Protein AF-A0A843HVF0-F1 (afdb_monomer_lite)

Sequence (101 aa):
MTYELNIYGNNDEILKTYGTDKIRWGVLMEALKLKDELDKDKDGQFEVINTFLKKIFPDITDEDLANADYEDVINTFVQICNKAGSINGGETKNAKGAETE

Radius of gyration: 17.22 Å; chains: 1; bounding box: 30×44×61 Å

Secondary structure (DSSP, 8-state):
--EEEEEE-TTS-EEEEEEES---HHHHHHHHHHHHHHTT-SSSHHHHHHHHHHHH-TT--HHHHHTB-HHHHHHHHHHHHHHHHHHHT------------

Structure (mmCIF, N/CA/C/O backbone):
data_AF-A0A843HVF0-F1
#
_entry.id   AF-A0A843HVF0-F1
#
loop_
_atom_site.group_PDB
_atom_site.id
_atom_site.type_symbol
_atom_site.label_atom_id
_atom_site.label_alt_id
_atom_site.label_comp_id
_atom_site.label_asym_id
_atom_site.label_entity_id
_atom_site.label_seq_id
_atom_site.pdbx_PDB_ins_code
_atom_site.Cartn_x
_atom_site.Cartn_y
_atom_site.Cartn_z
_atom_site.occupancy
_atom_site.B_iso_or_equiv
_atom_site.auth_seq_id
_atom_site.auth_comp_id
_atom_site.auth_asym_id
_atom_site.auth_atom_id
_atom_site.pdbx_PDB_model_num
ATOM 1 N N . MET A 1 1 ? -6.054 -15.889 -6.275 1.00 62.81 1 MET A N 1
ATOM 2 C CA . MET A 1 1 ? -5.135 -15.210 -5.345 1.00 62.81 1 MET A CA 1
ATOM 3 C C . MET A 1 1 ? -5.750 -13.856 -5.102 1.00 62.81 1 MET A C 1
ATOM 5 O O . MET A 1 1 ? -5.969 -13.151 -6.080 1.00 62.81 1 MET A O 1
ATOM 9 N N . THR A 1 2 ? -6.125 -13.583 -3.862 1.00 79.56 2 THR A N 1
ATOM 10 C CA . THR A 1 2 ? -6.722 -12.311 -3.447 1.00 79.56 2 THR A CA 1
ATOM 11 C C . THR A 1 2 ? -5.635 -11.531 -2.724 1.00 79.56 2 THR A C 1
ATOM 13 O O . THR A 1 2 ? -4.871 -12.128 -1.969 1.00 79.56 2 THR A O 1
ATOM 16 N N . TYR A 1 3 ? -5.519 -10.242 -3.014 1.00 85.19 3 TYR A N 1
ATOM 17 C CA . TYR A 1 3 ? -4.647 -9.329 -2.285 1.00 85.19 3 TYR A CA 1
ATOM 18 C C . TYR A 1 3 ? -5.474 -8.693 -1.188 1.00 85.19 3 TYR A C 1
ATOM 20 O O . TYR A 1 3 ? -6.500 -8.086 -1.495 1.00 85.19 3 TYR A O 1
ATOM 28 N N . GLU A 1 4 ? -5.046 -8.863 0.055 1.00 88.69 4 GLU A N 1
ATOM 29 C CA . GLU A 1 4 ? -5.790 -8.434 1.232 1.00 88.69 4 GLU A CA 1
ATOM 30 C C . GLU A 1 4 ? -4.906 -7.542 2.096 1.00 88.69 4 GLU A C 1
ATOM 32 O O . GLU A 1 4 ? -3.736 -7.855 2.303 1.00 88.69 4 GLU A O 1
ATOM 37 N N . LEU A 1 5 ? -5.471 -6.437 2.575 1.00 89.31 5 LEU A N 1
ATOM 38 C CA . LEU A 1 5 ? -4.836 -5.519 3.509 1.00 89.31 5 LEU A CA 1
ATOM 39 C C . LEU A 1 5 ? -5.781 -5.278 4.684 1.00 89.31 5 LEU A C 1
ATOM 41 O O . LEU A 1 5 ? -6.9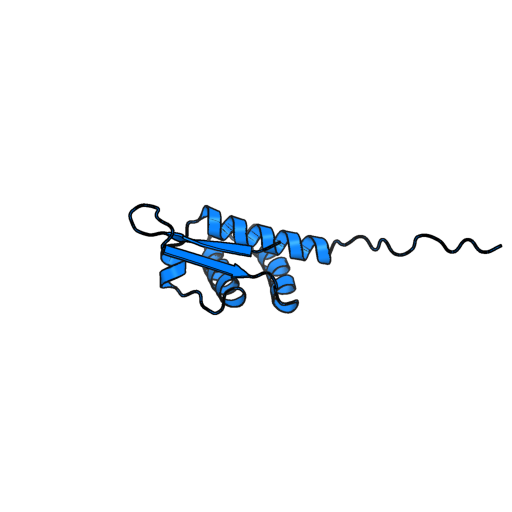00 -4.788 4.499 1.00 89.31 5 LEU A O 1
ATOM 45 N N . ASN A 1 6 ? -5.328 -5.636 5.881 1.00 91.25 6 ASN A N 1
ATOM 46 C CA . ASN A 1 6 ? -6.087 -5.470 7.112 1.00 91.25 6 ASN A CA 1
ATOM 47 C C . ASN A 1 6 ? -5.782 -4.123 7.762 1.00 91.25 6 ASN A C 1
ATOM 49 O O . ASN A 1 6 ? -4.649 -3.646 7.752 1.00 91.25 6 ASN A O 1
ATOM 53 N N . ILE A 1 7 ? -6.824 -3.532 8.332 1.00 90.06 7 ILE A N 1
ATOM 54 C CA . ILE A 1 7 ? -6.773 -2.310 9.124 1.00 90.06 7 ILE A CA 1
ATOM 55 C C . ILE A 1 7 ? -7.110 -2.687 10.555 1.00 90.06 7 ILE A C 1
ATOM 57 O O . ILE A 1 7 ? -8.140 -3.328 10.785 1.00 90.06 7 ILE A O 1
ATOM 61 N N . TYR A 1 8 ? -6.277 -2.275 11.500 1.00 89.62 8 TYR A N 1
ATOM 62 C CA . TYR A 1 8 ? -6.376 -2.681 12.895 1.00 89.62 8 TYR A CA 1
ATOM 63 C C . TYR A 1 8 ? -6.905 -1.553 13.779 1.00 89.62 8 TYR A C 1
ATOM 65 O O . TYR A 1 8 ? -6.800 -0.372 13.463 1.00 89.62 8 TYR A O 1
ATOM 73 N N . GLY A 1 9 ? -7.528 -1.924 14.889 1.00 86.38 9 GLY A N 1
ATOM 74 C CA . GLY A 1 9 ? -7.937 -1.008 15.945 1.00 86.38 9 GLY A CA 1
ATOM 75 C C . GLY A 1 9 ? -6.922 -0.966 17.079 1.00 86.38 9 GLY A C 1
ATOM 76 O O . GLY A 1 9 ? -5.929 -1.685 17.084 1.00 86.38 9 GLY A O 1
ATOM 77 N N . ASN A 1 10 ? -7.224 -0.172 18.107 1.00 82.69 10 ASN A N 1
ATOM 78 C CA . ASN A 1 10 ? -6.341 0.024 19.266 1.00 82.69 10 ASN A CA 1
ATOM 79 C C . ASN A 1 10 ? -6.036 -1.254 20.079 1.00 82.69 10 ASN A C 1
ATOM 81 O O . ASN A 1 10 ? -5.150 -1.218 20.926 1.00 82.69 10 ASN A O 1
ATOM 85 N N . ASN A 1 11 ? -6.775 -2.348 19.864 1.00 86.44 11 ASN A N 1
ATOM 86 C CA . ASN A 1 11 ? -6.593 -3.636 20.545 1.00 86.44 11 ASN A CA 1
ATOM 87 C C . ASN A 1 11 ? -6.124 -4.756 19.593 1.00 86.44 11 ASN A C 1
ATOM 89 O O . ASN A 1 11 ? -6.450 -5.917 19.840 1.00 86.44 11 ASN A O 1
ATOM 93 N N . ASP A 1 12 ? -5.462 -4.423 18.478 1.00 81.00 12 ASP A N 1
ATOM 94 C CA . ASP A 1 12 ? -5.072 -5.385 17.425 1.00 81.00 12 ASP A CA 1
ATOM 95 C C . ASP A 1 12 ? -6.266 -6.141 16.797 1.00 81.00 12 ASP A C 1
ATOM 97 O O . ASP A 1 12 ? -6.125 -7.173 16.140 1.00 81.00 12 ASP A O 1
ATOM 101 N N . GLU A 1 13 ? -7.484 -5.625 16.972 1.00 87.69 13 GLU A N 1
ATOM 102 C CA . GLU A 1 13 ? -8.679 -6.162 16.326 1.00 87.69 13 GLU A CA 1
ATOM 103 C C . GLU A 1 13 ? -8.777 -5.665 14.880 1.00 87.69 13 GLU A C 1
ATOM 105 O O . GLU A 1 13 ? -8.565 -4.484 14.611 1.00 87.69 13 GLU A O 1
ATOM 110 N N . ILE A 1 14 ? -9.121 -6.546 13.939 1.00 89.31 14 ILE A N 1
ATOM 111 C CA . ILE A 1 14 ? -9.307 -6.158 12.535 1.00 89.31 14 ILE A CA 1
ATOM 112 C C . ILE A 1 14 ? -10.593 -5.328 12.419 1.00 89.31 14 ILE A C 1
ATOM 114 O O . ILE A 1 14 ? -11.696 -5.845 12.600 1.00 89.31 14 ILE A O 1
ATOM 118 N N . LEU A 1 15 ? -10.453 -4.046 12.085 1.00 88.94 15 LEU A N 1
ATOM 119 C CA . LEU A 1 15 ? -11.560 -3.120 11.842 1.00 88.94 15 LEU A CA 1
ATOM 120 C C . LEU A 1 15 ? -12.105 -3.240 10.420 1.00 88.94 15 LEU A C 1
ATOM 122 O O . LEU A 1 15 ? -13.315 -3.150 10.205 1.00 88.94 15 LEU A O 1
ATOM 126 N N . LYS A 1 16 ? -11.212 -3.402 9.439 1.00 89.19 16 LYS A N 1
ATOM 127 C CA . LYS A 1 16 ? -11.557 -3.516 8.017 1.00 89.19 16 LYS A CA 1
ATOM 128 C C . LYS A 1 16 ? -10.554 -4.403 7.293 1.00 89.19 16 LYS A C 1
ATOM 130 O O . LYS A 1 16 ? -9.378 -4.421 7.637 1.00 89.19 16 LYS A O 1
ATOM 135 N N . THR A 1 17 ? -11.012 -5.049 6.228 1.00 90.88 17 THR A N 1
ATOM 136 C CA . THR A 1 17 ? -10.152 -5.766 5.285 1.00 90.88 17 THR A CA 1
ATOM 137 C C . THR A 1 17 ? -10.451 -5.265 3.882 1.00 90.88 17 THR A C 1
ATOM 139 O O . THR A 1 17 ? -11.585 -5.359 3.409 1.00 90.88 17 THR A O 1
ATOM 142 N N . TYR A 1 18 ? -9.434 -4.734 3.213 1.00 89.94 18 TYR A N 1
ATOM 143 C CA . TYR A 1 18 ? -9.501 -4.367 1.805 1.00 89.94 18 TYR A CA 1
ATOM 144 C C . TYR A 1 18 ? -9.007 -5.539 0.969 1.00 89.94 18 TYR A C 1
ATOM 146 O O . TYR A 1 18 ? -7.862 -5.949 1.105 1.00 89.94 18 TYR A O 1
ATOM 154 N N . GLY A 1 19 ? -9.871 -6.083 0.113 1.00 88.12 19 GLY A N 1
ATOM 155 C CA . GLY A 1 19 ? -9.571 -7.244 -0.723 1.00 88.12 19 GLY A CA 1
ATOM 156 C C . GLY A 1 19 ? -9.749 -6.944 -2.208 1.00 88.12 19 GLY A C 1
ATOM 157 O O . GLY A 1 19 ? -10.735 -6.323 -2.600 1.00 88.12 19 GLY A O 1
ATOM 158 N N . THR A 1 20 ? -8.830 -7.408 -3.056 1.00 86.56 20 THR A N 1
ATOM 159 C CA . THR A 1 20 ? -9.014 -7.390 -4.516 1.00 86.56 20 THR A CA 1
ATOM 160 C C . THR A 1 20 ? -8.448 -8.636 -5.187 1.00 86.56 20 THR A C 1
ATOM 162 O O . THR A 1 20 ? -7.357 -9.103 -4.867 1.00 86.56 20 THR A O 1
ATOM 165 N N . ASP A 1 21 ? -9.181 -9.183 -6.155 1.00 82.69 21 ASP A N 1
ATOM 166 C CA . ASP A 1 21 ? -8.743 -10.293 -7.009 1.00 82.69 21 ASP A CA 1
ATOM 167 C C . ASP A 1 21 ? -8.110 -9.815 -8.328 1.00 82.69 21 ASP A C 1
ATOM 169 O O . ASP A 1 21 ? -7.456 -10.593 -9.031 1.00 82.69 21 ASP A O 1
ATOM 173 N N . LYS A 1 22 ? -8.290 -8.535 -8.680 1.00 82.69 22 LYS A N 1
ATOM 174 C CA . LYS A 1 22 ? -7.907 -7.975 -9.982 1.00 82.69 22 LYS A CA 1
ATOM 175 C C . LYS A 1 22 ? -7.101 -6.699 -9.820 1.00 82.69 22 LYS A C 1
ATOM 177 O O . LYS A 1 22 ? -7.610 -5.666 -9.399 1.00 82.69 22 LYS A O 1
ATOM 182 N N . ILE A 1 23 ? -5.859 -6.748 -10.290 1.00 84.88 23 ILE A N 1
ATOM 183 C CA . ILE A 1 23 ? -4.990 -5.577 -10.404 1.00 84.88 23 ILE A CA 1
ATOM 184 C C . ILE A 1 23 ? -4.879 -5.191 -11.877 1.00 84.88 23 ILE A C 1
ATOM 186 O O . ILE A 1 23 ? -4.645 -6.034 -12.745 1.00 84.88 23 ILE A O 1
ATOM 190 N N . ARG A 1 24 ? -5.070 -3.902 -12.176 1.00 86.25 24 ARG A N 1
ATOM 191 C CA . ARG A 1 24 ? -4.979 -3.376 -13.545 1.00 86.25 24 ARG A CA 1
ATOM 192 C C . ARG A 1 24 ? -3.538 -3.470 -14.058 1.00 86.25 24 ARG A C 1
ATOM 194 O O . ARG A 1 24 ? -2.599 -3.184 -13.321 1.00 86.25 24 ARG A O 1
ATOM 201 N N . TRP A 1 25 ? -3.365 -3.770 -15.347 1.00 83.62 25 TRP A N 1
ATOM 202 C CA . TRP A 1 25 ? -2.045 -3.906 -15.987 1.00 83.62 25 TRP A CA 1
ATOM 203 C C . TRP A 1 25 ? -1.102 -2.721 -15.728 1.00 83.62 25 TRP A C 1
ATOM 205 O O . TRP A 1 25 ? 0.054 -2.916 -15.365 1.00 83.62 25 TRP A O 1
ATOM 215 N N . GLY A 1 26 ? -1.604 -1.489 -15.865 1.00 86.25 26 GLY A N 1
ATOM 216 C CA . GLY A 1 26 ? -0.801 -0.284 -15.628 1.00 86.25 26 GLY A CA 1
ATOM 217 C C . GLY A 1 26 ? -0.250 -0.195 -14.202 1.00 86.25 26 GLY A C 1
ATOM 218 O O . GLY A 1 26 ? 0.892 0.207 -14.019 1.00 86.25 26 GLY A O 1
ATOM 219 N N . VAL A 1 27 ? -1.019 -0.655 -13.211 1.00 86.50 27 VAL A N 1
ATOM 220 C CA . VAL A 1 27 ? -0.602 -0.686 -11.801 1.00 86.50 27 VAL A CA 1
ATOM 221 C C . VAL A 1 27 ? 0.490 -1.736 -11.586 1.00 86.50 27 VAL A C 1
ATOM 223 O O . VAL A 1 27 ? 1.457 -1.476 -10.884 1.00 86.50 27 VAL A O 1
ATOM 226 N N . LEU A 1 28 ? 0.412 -2.892 -12.253 1.00 85.56 28 LEU A N 1
ATOM 227 C CA . LEU A 1 28 ? 1.474 -3.908 -12.195 1.00 85.56 28 LEU A CA 1
ATOM 228 C C . LEU A 1 28 ? 2.796 -3.402 -12.795 1.00 85.56 28 LEU A C 1
ATOM 230 O O . LEU A 1 28 ? 3.862 -3.648 -12.236 1.00 85.56 28 LEU A O 1
ATOM 234 N N . MET A 1 29 ? 2.734 -2.679 -13.915 1.00 85.38 29 MET A N 1
ATOM 235 C CA . MET A 1 29 ? 3.917 -2.057 -14.525 1.00 85.38 29 MET A CA 1
ATOM 236 C C . MET A 1 29 ? 4.532 -0.983 -13.627 1.00 85.38 29 MET A C 1
ATOM 238 O O . MET A 1 29 ? 5.752 -0.852 -13.573 1.00 85.38 29 MET A O 1
ATOM 242 N N . GLU A 1 30 ? 3.699 -0.225 -12.915 1.00 88.06 30 GLU A N 1
ATOM 243 C CA . GLU A 1 30 ? 4.158 0.743 -11.920 1.00 88.06 30 GLU A CA 1
ATOM 244 C C . GLU A 1 30 ? 4.841 0.037 -10.740 1.00 88.06 30 GLU A C 1
ATOM 246 O O . GLU A 1 30 ? 5.954 0.404 -10.383 1.00 88.06 30 GLU A O 1
ATOM 251 N N . ALA A 1 31 ? 4.255 -1.050 -10.226 1.00 86.88 31 ALA A N 1
ATOM 252 C CA . ALA A 1 31 ? 4.817 -1.848 -9.132 1.00 86.88 31 ALA A CA 1
ATOM 253 C C . ALA A 1 31 ? 6.246 -2.347 -9.415 1.00 86.88 31 ALA A C 1
ATOM 255 O O . ALA A 1 31 ? 7.081 -2.395 -8.514 1.00 86.88 31 ALA A O 1
ATOM 256 N N . LEU A 1 32 ? 6.531 -2.729 -10.667 1.00 83.75 32 LEU A N 1
ATOM 257 C CA . LEU A 1 32 ? 7.869 -3.155 -11.092 1.00 83.75 32 LEU A CA 1
ATOM 258 C C . LEU A 1 32 ? 8.884 -2.017 -11.023 1.00 83.75 32 LEU A C 1
ATOM 260 O O . LEU A 1 3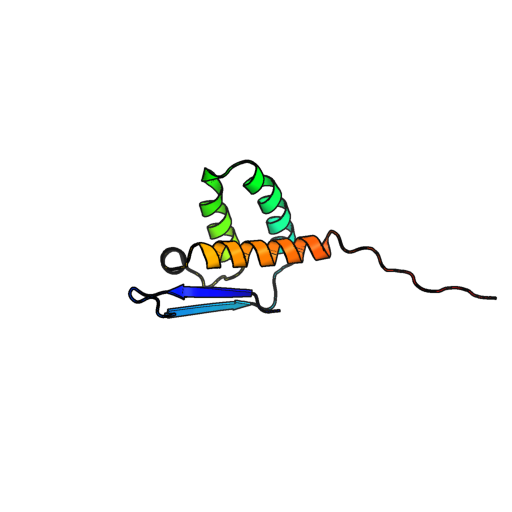2 ? 9.969 -2.209 -10.488 1.00 83.75 32 LEU A O 1
ATOM 264 N N . LYS A 1 33 ? 8.512 -0.837 -11.528 1.00 84.50 33 LYS A N 1
ATOM 265 C CA . LYS A 1 33 ? 9.379 0.347 -11.495 1.00 84.50 33 LYS A CA 1
ATOM 266 C C . LYS A 1 33 ? 9.649 0.788 -10.064 1.00 84.50 33 LYS A C 1
ATOM 268 O O . LYS A 1 33 ? 10.797 1.021 -9.709 1.00 84.50 33 LYS A O 1
ATOM 273 N N . LEU A 1 34 ? 8.598 0.821 -9.243 1.00 83.88 34 LEU A N 1
ATOM 274 C CA . LEU A 1 34 ? 8.707 1.193 -7.839 1.00 83.88 34 LEU A CA 1
ATOM 275 C C . LEU A 1 34 ? 9.639 0.244 -7.090 1.00 83.88 34 LEU A C 1
ATOM 277 O O . LEU A 1 34 ? 10.492 0.707 -6.351 1.00 83.88 34 LEU A O 1
ATOM 281 N N . LYS A 1 35 ? 9.557 -1.071 -7.326 1.00 80.50 35 LYS A N 1
ATOM 282 C CA . LYS A 1 35 ? 10.475 -2.033 -6.698 1.00 80.50 35 LYS A CA 1
ATOM 283 C C . LYS A 1 35 ? 11.955 -1.697 -6.952 1.00 80.50 35 LYS A C 1
ATOM 285 O O . LYS A 1 35 ? 12.747 -1.779 -6.018 1.00 80.50 35 LYS A O 1
ATOM 290 N N . ASP A 1 36 ? 12.311 -1.303 -8.175 1.00 77.44 36 ASP A N 1
ATOM 291 C CA . ASP A 1 36 ? 13.689 -0.927 -8.539 1.00 77.44 36 ASP A CA 1
ATOM 292 C C . ASP A 1 36 ? 14.134 0.425 -7.944 1.00 77.44 36 ASP A C 1
ATOM 294 O O . ASP A 1 36 ? 15.331 0.662 -7.762 1.00 77.44 36 ASP A O 1
ATOM 298 N N . GLU A 1 37 ? 13.192 1.334 -7.677 1.00 75.31 37 GLU A N 1
ATOM 299 C CA . GLU A 1 37 ? 13.458 2.636 -7.049 1.00 75.31 37 GLU A CA 1
ATOM 300 C C . GLU A 1 37 ? 13.585 2.522 -5.529 1.00 75.31 37 GLU A C 1
ATOM 302 O O . GLU A 1 37 ? 14.503 3.096 -4.945 1.00 75.31 37 GLU A O 1
ATOM 307 N N . LEU A 1 38 ? 12.722 1.721 -4.901 1.00 73.19 38 LEU A N 1
ATOM 308 C CA . LEU A 1 38 ? 12.743 1.471 -3.464 1.00 73.19 38 LEU A CA 1
ATOM 309 C C . LEU A 1 38 ? 14.084 0.850 -3.043 1.00 73.19 38 LEU A C 1
ATOM 311 O O . LEU A 1 38 ? 14.673 1.285 -2.064 1.00 73.19 38 LEU A O 1
ATOM 315 N N . ASP A 1 39 ? 14.658 -0.083 -3.805 1.00 69.12 39 ASP A N 1
ATOM 316 C CA . ASP A 1 39 ? 15.965 -0.674 -3.457 1.00 69.12 39 ASP A CA 1
ATOM 317 C C . ASP A 1 39 ? 17.093 0.377 -3.277 1.00 69.12 39 ASP A C 1
ATOM 319 O O . ASP A 1 39 ? 18.063 0.141 -2.555 1.00 69.12 39 ASP A O 1
ATOM 323 N N . LYS A 1 40 ? 16.940 1.570 -3.874 1.00 70.31 40 LYS A N 1
ATOM 324 C CA . LYS A 1 40 ? 17.937 2.653 -3.868 1.00 70.31 40 LYS A CA 1
ATOM 325 C C . LYS A 1 40 ? 17.728 3.707 -2.781 1.00 70.31 40 LYS A C 1
ATOM 327 O O . LYS A 1 40 ? 18.714 4.287 -2.334 1.00 70.31 40 LYS A O 1
ATOM 332 N N . ASP A 1 41 ? 16.489 3.971 -2.378 1.00 70.19 41 ASP A N 1
ATOM 333 C CA . ASP A 1 41 ? 16.141 4.999 -1.391 1.00 70.19 41 ASP A CA 1
ATOM 334 C C . ASP A 1 41 ? 15.150 4.418 -0.381 1.00 70.19 41 ASP A C 1
ATOM 336 O O . ASP A 1 41 ? 14.062 3.987 -0.759 1.00 70.19 41 ASP A O 1
ATOM 340 N N . LYS A 1 42 ? 15.553 4.365 0.895 1.00 66.44 42 LYS A N 1
ATOM 341 C CA . LYS A 1 42 ? 14.779 3.756 1.986 1.00 66.44 42 LYS A CA 1
ATOM 342 C C . LYS A 1 42 ? 13.867 4.737 2.716 1.00 66.44 42 LYS A C 1
ATOM 344 O O . LYS A 1 42 ? 12.884 4.303 3.310 1.00 66.44 42 LYS A O 1
ATOM 349 N N . ASP A 1 43 ? 14.153 6.031 2.650 1.00 69.50 43 ASP A N 1
ATOM 350 C CA . ASP A 1 43 ? 13.420 7.043 3.409 1.00 69.50 43 ASP A CA 1
ATOM 351 C C . ASP A 1 43 ? 12.145 7.485 2.667 1.00 69.50 43 ASP A C 1
ATOM 353 O O . ASP A 1 43 ? 11.099 7.679 3.286 1.00 69.50 43 ASP A O 1
ATOM 357 N N . GLY A 1 44 ? 12.179 7.549 1.329 1.00 69.50 44 GLY A N 1
ATOM 358 C CA . GLY A 1 44 ? 11.019 7.904 0.491 1.00 69.50 44 GLY A CA 1
ATOM 359 C C . GLY A 1 44 ? 10.027 6.765 0.213 1.00 69.50 44 GLY A C 1
ATOM 360 O O . GLY A 1 44 ? 9.024 6.961 -0.475 1.00 69.50 44 GLY A O 1
ATOM 361 N N . GLN A 1 45 ? 10.288 5.559 0.723 1.00 75.75 45 GLN A N 1
ATOM 362 C CA . GLN A 1 45 ? 9.548 4.353 0.341 1.00 75.75 45 GLN A CA 1
ATOM 363 C C . GLN A 1 45 ? 8.084 4.371 0.760 1.00 75.75 45 GLN A C 1
ATOM 365 O O . GLN A 1 45 ? 7.205 3.936 0.017 1.00 75.75 45 GLN A O 1
ATOM 370 N N . PHE A 1 46 ? 7.821 4.880 1.958 1.00 76.81 46 PHE A N 1
ATOM 371 C CA . PHE A 1 46 ? 6.517 4.769 2.597 1.00 76.81 46 PHE A CA 1
ATOM 372 C C . PHE A 1 46 ? 5.448 5.600 1.891 1.00 76.81 46 PHE A C 1
ATOM 374 O O . PHE A 1 46 ? 4.347 5.113 1.645 1.00 76.81 46 PHE A O 1
ATOM 381 N N . GLU A 1 47 ? 5.776 6.831 1.498 1.00 82.38 47 GLU A N 1
ATOM 382 C CA . GLU A 1 47 ? 4.837 7.712 0.796 1.00 82.38 47 GLU A CA 1
ATOM 383 C C . GLU A 1 47 ? 4.448 7.140 -0.576 1.00 82.38 47 GLU A C 1
ATOM 385 O O . GLU A 1 47 ? 3.282 7.165 -0.988 1.00 82.38 47 GLU A O 1
ATOM 390 N N . VAL A 1 48 ? 5.429 6.546 -1.255 1.00 84.50 48 VAL A N 1
ATOM 391 C CA . VAL A 1 48 ? 5.257 5.913 -2.560 1.00 84.50 48 VAL A CA 1
ATOM 392 C C . VAL A 1 48 ? 4.406 4.646 -2.449 1.00 84.50 48 VAL A C 1
ATOM 394 O O . VAL A 1 48 ? 3.468 4.471 -3.230 1.00 84.50 48 VAL A O 1
ATOM 397 N N . ILE A 1 49 ? 4.665 3.796 -1.450 1.00 87.12 49 ILE A N 1
ATOM 398 C CA . ILE A 1 49 ? 3.870 2.587 -1.183 1.00 87.12 49 ILE A CA 1
ATOM 399 C C . ILE A 1 49 ? 2.431 2.956 -0.804 1.00 87.12 49 ILE A C 1
ATOM 401 O O . ILE A 1 49 ? 1.494 2.369 -1.344 1.00 87.12 49 ILE A O 1
ATOM 4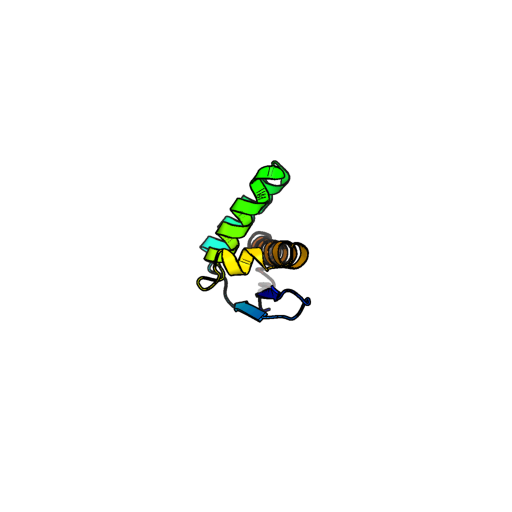05 N N . ASN A 1 50 ? 2.228 3.970 0.040 1.00 87.44 50 ASN A N 1
ATOM 406 C CA . ASN A 1 50 ? 0.895 4.445 0.421 1.00 87.44 50 ASN A CA 1
ATOM 407 C C . ASN A 1 50 ? 0.097 4.931 -0.793 1.00 87.44 50 ASN A C 1
ATOM 409 O O . ASN A 1 50 ? -1.058 4.549 -0.994 1.00 87.44 50 ASN A O 1
ATOM 413 N N . THR A 1 51 ? 0.731 5.738 -1.646 1.00 88.31 51 THR A N 1
ATOM 414 C CA . THR A 1 51 ? 0.120 6.216 -2.892 1.00 88.31 51 THR A CA 1
ATOM 415 C C . THR A 1 51 ? -0.229 5.055 -3.820 1.00 88.31 51 THR A C 1
ATOM 417 O O . THR A 1 51 ? -1.289 5.043 -4.450 1.00 88.31 51 THR A O 1
ATOM 420 N N . PHE A 1 52 ? 0.644 4.054 -3.892 1.00 89.75 52 PHE A N 1
ATOM 421 C CA . PHE A 1 52 ? 0.439 2.867 -4.705 1.00 89.75 52 PHE A CA 1
ATOM 422 C C . PHE A 1 52 ? -0.722 1.998 -4.196 1.00 89.75 52 PHE A C 1
ATOM 424 O O . PHE A 1 52 ? -1.577 1.599 -4.989 1.00 89.75 52 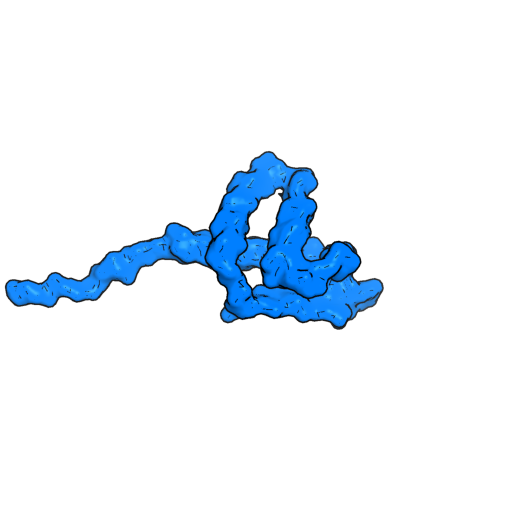PHE A O 1
ATOM 431 N N . LEU A 1 53 ? -0.822 1.763 -2.885 1.00 89.19 53 LEU A N 1
ATOM 432 C CA . LEU A 1 53 ? -1.916 0.991 -2.288 1.00 89.19 53 LEU A CA 1
ATOM 433 C C . LEU A 1 53 ? -3.282 1.638 -2.535 1.00 89.19 53 LEU A C 1
ATOM 435 O O . LEU A 1 53 ? -4.220 0.931 -2.897 1.00 89.19 53 LEU A O 1
ATOM 439 N N . LYS A 1 54 ? -3.387 2.970 -2.478 1.00 89.69 54 LYS A N 1
ATOM 440 C CA . LYS A 1 54 ? -4.622 3.693 -2.840 1.00 89.69 54 LYS A CA 1
ATOM 441 C C . LYS A 1 54 ? -5.042 3.518 -4.300 1.00 89.69 54 LYS A C 1
ATOM 443 O O . LYS A 1 54 ? -6.226 3.579 -4.618 1.00 89.69 54 LYS A O 1
ATOM 448 N N . LYS A 1 55 ? -4.098 3.276 -5.217 1.00 88.75 55 LYS A N 1
ATOM 449 C CA . LYS A 1 55 ? -4.424 2.964 -6.624 1.00 88.75 55 LYS A CA 1
ATOM 450 C C . LYS A 1 55 ? -5.002 1.557 -6.791 1.00 88.75 55 LYS A C 1
ATOM 452 O O . LYS A 1 55 ? -5.704 1.304 -7.772 1.00 88.75 55 LYS A O 1
ATOM 457 N N . ILE A 1 56 ? -4.674 0.643 -5.880 1.00 88.12 56 ILE A N 1
ATOM 458 C CA . ILE A 1 56 ? -5.138 -0.750 -5.891 1.00 88.12 56 ILE A CA 1
ATOM 459 C C . ILE A 1 56 ? -6.474 -0.875 -5.165 1.00 88.12 56 ILE A C 1
ATOM 461 O O . ILE A 1 56 ? -7.394 -1.508 -5.682 1.00 88.12 56 ILE A O 1
ATOM 465 N N . PHE A 1 57 ? -6.570 -0.242 -4.000 1.00 89.12 57 PHE A N 1
ATOM 466 C CA . PHE A 1 57 ? -7.740 -0.214 -3.138 1.00 89.12 57 PHE A CA 1
ATOM 467 C C . PHE A 1 57 ? -8.319 1.207 -3.162 1.00 89.12 57 PHE A C 1
ATOM 469 O O . PHE A 1 57 ? -7.931 2.028 -2.341 1.00 89.12 57 PHE A O 1
ATOM 476 N N . PRO A 1 58 ? -9.215 1.541 -4.107 1.00 83.06 58 PRO A N 1
ATOM 477 C CA . PRO A 1 58 ? -9.705 2.914 -4.271 1.00 83.06 58 PRO A CA 1
ATOM 478 C C . PRO A 1 58 ? -10.476 3.441 -3.053 1.00 83.06 58 PRO A C 1
ATOM 480 O O . PRO A 1 58 ? -10.590 4.651 -2.888 1.00 83.06 58 PRO A O 1
ATOM 483 N N . ASP A 1 59 ? -10.987 2.537 -2.216 1.00 87.12 59 ASP A N 1
ATOM 484 C CA . ASP A 1 59 ? -11.749 2.866 -1.012 1.00 87.12 59 ASP A CA 1
ATOM 485 C C . ASP A 1 59 ? -10.863 3.052 0.233 1.00 87.12 59 ASP A C 1
ATOM 487 O O . ASP A 1 59 ? -11.376 3.427 1.286 1.00 87.12 59 ASP A O 1
ATOM 491 N N . ILE A 1 60 ? -9.548 2.796 0.141 1.00 88.88 60 ILE A N 1
ATOM 492 C CA . ILE A 1 60 ? -8.639 2.979 1.276 1.00 88.88 60 ILE A CA 1
ATOM 493 C C . ILE A 1 60 ? -8.340 4.464 1.501 1.00 88.88 60 ILE A C 1
ATOM 495 O O . ILE A 1 60 ? -8.023 5.214 0.573 1.00 88.88 60 ILE A O 1
ATOM 499 N N . THR A 1 61 ? -8.411 4.890 2.757 1.00 89.69 61 THR A N 1
ATOM 500 C CA . THR A 1 61 ? -8.125 6.271 3.161 1.00 89.69 61 THR A CA 1
ATOM 501 C C . THR A 1 61 ? -6.749 6.405 3.815 1.00 89.69 61 THR A C 1
ATOM 503 O O . THR A 1 61 ? -6.113 5.416 4.179 1.00 89.69 61 THR A O 1
ATOM 506 N N . ASP A 1 62 ? -6.276 7.644 3.978 1.00 87.69 62 ASP A N 1
ATOM 507 C CA . ASP A 1 62 ? -5.080 7.937 4.782 1.00 87.69 62 ASP A CA 1
ATOM 508 C C . ASP A 1 62 ? -5.224 7.467 6.234 1.00 87.69 62 ASP A C 1
ATOM 510 O O . ASP A 1 62 ? -4.276 6.935 6.804 1.00 87.69 62 ASP A O 1
ATOM 514 N N . GLU A 1 63 ? -6.416 7.621 6.815 1.00 88.75 63 GLU A N 1
ATOM 515 C CA . GLU A 1 63 ? -6.709 7.159 8.174 1.00 88.75 63 GLU A CA 1
ATOM 516 C C . GLU A 1 63 ? -6.671 5.633 8.275 1.00 88.75 63 GLU A C 1
ATOM 518 O O . GLU A 1 63 ? -6.176 5.100 9.263 1.00 88.75 63 GLU A O 1
ATOM 523 N N . ASP A 1 64 ? -7.143 4.915 7.253 1.00 88.75 64 ASP A N 1
ATOM 524 C CA . ASP A 1 64 ? -7.034 3.456 7.230 1.00 88.75 64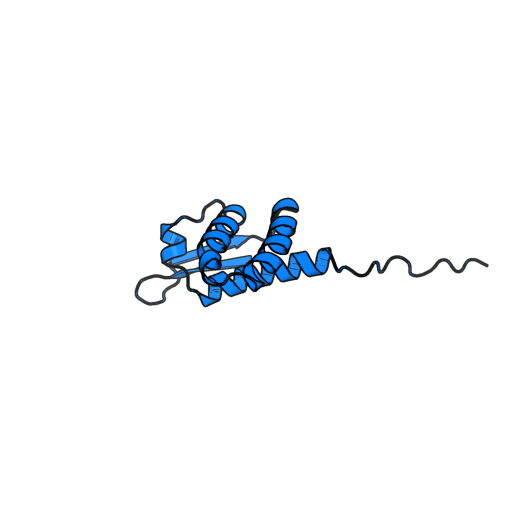 ASP A CA 1
ATOM 525 C C . ASP A 1 64 ? -5.562 3.025 7.161 1.00 88.75 64 ASP A C 1
ATOM 527 O O . ASP A 1 64 ? -5.135 2.186 7.945 1.00 88.75 64 ASP A O 1
ATOM 531 N N . LEU A 1 65 ? -4.759 3.639 6.284 1.00 86.44 65 LEU A N 1
ATOM 532 C CA . LEU A 1 65 ? -3.327 3.335 6.171 1.00 86.44 65 LEU A CA 1
ATOM 533 C C . LEU A 1 65 ? -2.546 3.648 7.452 1.00 86.44 65 LEU A C 1
ATOM 535 O O . LEU A 1 65 ? -1.610 2.926 7.775 1.00 86.44 65 LEU A O 1
ATOM 539 N N . ALA A 1 66 ? -2.936 4.684 8.198 1.00 88.00 66 ALA A N 1
ATOM 540 C CA . ALA A 1 66 ? -2.336 4.998 9.494 1.00 88.00 66 ALA A CA 1
ATOM 541 C C . ALA A 1 66 ? -2.597 3.917 10.561 1.00 88.00 66 ALA A C 1
ATOM 543 O O . ALA A 1 66 ? -1.863 3.838 11.542 1.00 88.00 66 ALA A O 1
ATOM 544 N N . ASN A 1 67 ? -3.631 3.098 10.359 1.00 89.44 67 ASN A N 1
ATOM 545 C CA . ASN A 1 67 ? -4.026 1.986 11.220 1.00 89.44 67 ASN A CA 1
ATOM 546 C C . ASN A 1 67 ? -3.658 0.611 10.622 1.00 89.44 67 ASN A C 1
ATOM 548 O O . ASN A 1 67 ? -4.045 -0.426 11.162 1.00 89.44 67 ASN A O 1
ATOM 552 N N . ALA A 1 68 ? -2.961 0.580 9.484 1.00 87.94 68 ALA A N 1
ATOM 553 C CA . ALA A 1 68 ? -2.467 -0.653 8.887 1.00 87.94 68 ALA A CA 1
ATOM 554 C C . ALA A 1 68 ? -1.126 -1.053 9.518 1.00 87.94 68 ALA A C 1
ATOM 556 O O . ALA A 1 68 ? -0.285 -0.198 9.804 1.00 87.94 68 ALA A O 1
ATOM 557 N N . ASP A 1 69 ? -0.910 -2.356 9.695 1.00 87.19 69 ASP A N 1
ATOM 558 C CA . ASP A 1 69 ? 0.377 -2.856 10.171 1.00 87.19 69 ASP A CA 1
ATOM 559 C C . ASP A 1 69 ? 1.453 -2.706 9.082 1.00 87.19 69 ASP A C 1
ATOM 561 O O . ASP A 1 69 ? 1.214 -2.941 7.891 1.00 87.19 69 ASP A O 1
ATOM 565 N N . TYR A 1 70 ? 2.658 -2.314 9.498 1.00 83.50 70 TYR A N 1
ATOM 566 C CA . TYR A 1 70 ? 3.807 -2.168 8.610 1.00 83.50 70 TYR A CA 1
ATOM 567 C C . TYR A 1 70 ? 4.101 -3.459 7.831 1.00 83.50 70 TYR A C 1
ATOM 569 O O . TYR A 1 70 ? 4.327 -3.409 6.618 1.00 83.50 70 TYR A O 1
ATOM 577 N N . GLU A 1 71 ? 4.093 -4.612 8.502 1.00 85.06 71 GLU A N 1
ATOM 578 C CA . GLU A 1 71 ? 4.379 -5.897 7.873 1.00 85.06 71 GLU A CA 1
ATOM 579 C C . GLU A 1 71 ? 3.311 -6.236 6.833 1.00 85.06 71 GLU A C 1
ATOM 581 O O . GLU A 1 71 ? 3.654 -6.668 5.733 1.00 85.06 71 GLU A O 1
ATOM 586 N N . ASP A 1 72 ? 2.034 -5.972 7.117 1.00 86.94 72 ASP A N 1
ATOM 587 C CA . ASP A 1 72 ? 0.935 -6.218 6.177 1.00 86.94 72 ASP A CA 1
ATOM 588 C C . ASP A 1 72 ? 1.020 -5.331 4.933 1.00 86.94 72 ASP A C 1
ATOM 590 O O . ASP A 1 72 ? 0.850 -5.813 3.806 1.00 86.94 72 ASP A O 1
ATOM 594 N N . VAL A 1 73 ? 1.342 -4.048 5.109 1.00 88.06 73 VAL A N 1
ATOM 595 C CA . VAL A 1 73 ? 1.542 -3.091 4.012 1.00 88.06 73 VAL A CA 1
ATOM 596 C C . VAL A 1 73 ? 2.668 -3.556 3.088 1.00 88.06 73 VAL A C 1
ATOM 598 O O . VAL A 1 73 ? 2.476 -3.670 1.870 1.00 88.06 73 VAL A O 1
ATOM 601 N N . ILE A 1 74 ? 3.832 -3.881 3.655 1.00 85.88 74 ILE A N 1
ATOM 602 C CA . ILE A 1 74 ? 4.994 -4.332 2.883 1.00 85.88 74 ILE A CA 1
ATOM 603 C C . ILE A 1 74 ? 4.731 -5.693 2.237 1.00 85.88 74 ILE A C 1
ATOM 605 O O . ILE A 1 74 ? 5.016 -5.870 1.051 1.00 85.88 74 ILE A O 1
ATOM 609 N N . ASN A 1 75 ? 4.144 -6.645 2.963 1.00 88.38 75 ASN A N 1
ATOM 610 C CA . ASN A 1 75 ? 3.821 -7.967 2.430 1.00 88.38 75 ASN A CA 1
ATOM 611 C C . ASN A 1 75 ? 2.843 -7.869 1.258 1.00 88.38 75 ASN A C 1
ATOM 613 O O . ASN A 1 75 ? 3.046 -8.522 0.230 1.00 88.38 75 ASN A O 1
ATOM 617 N N . THR A 1 76 ? 1.816 -7.026 1.370 1.00 89.25 76 THR A N 1
ATOM 618 C CA . THR A 1 76 ? 0.859 -6.773 0.285 1.00 89.25 76 THR A CA 1
ATOM 619 C C . THR A 1 76 ? 1.567 -6.198 -0.936 1.00 89.25 76 THR A C 1
ATOM 621 O O . THR A 1 76 ? 1.419 -6.720 -2.044 1.00 89.25 76 THR A O 1
ATOM 624 N N . PHE A 1 77 ? 2.404 -5.178 -0.746 1.00 88.31 77 PHE A N 1
ATOM 625 C CA . PHE A 1 77 ? 3.182 -4.579 -1.826 1.00 88.31 77 PHE A CA 1
ATOM 626 C C . PHE A 1 77 ? 4.096 -5.602 -2.523 1.00 88.31 77 PHE A C 1
ATOM 628 O O . PHE A 1 77 ? 4.054 -5.755 -3.748 1.00 88.31 77 PHE A O 1
ATOM 635 N N . VAL A 1 78 ? 4.863 -6.378 -1.753 1.00 86.81 78 VAL A N 1
ATOM 636 C CA . VAL A 1 78 ? 5.782 -7.401 -2.272 1.00 86.81 78 VAL A CA 1
ATOM 637 C C . VAL A 1 78 ? 5.035 -8.488 -3.047 1.00 86.81 78 VAL A C 1
ATOM 639 O O . VAL A 1 78 ? 5.490 -8.892 -4.121 1.00 86.81 78 VAL A O 1
ATOM 642 N N . GLN A 1 79 ? 3.874 -8.943 -2.568 1.00 88.19 79 GLN A N 1
ATOM 643 C CA . GLN A 1 79 ? 3.043 -9.914 -3.289 1.00 88.19 79 GLN A CA 1
ATOM 644 C C . GLN A 1 79 ? 2.614 -9.395 -4.669 1.00 88.19 79 GLN A C 1
ATOM 646 O O . GLN A 1 79 ? 2.629 -10.143 -5.655 1.00 88.19 79 GLN A O 1
ATOM 651 N N . ILE A 1 80 ? 2.274 -8.110 -4.763 1.00 88.56 80 ILE A N 1
ATOM 652 C CA . ILE A 1 80 ? 1.869 -7.466 -6.015 1.00 88.56 80 ILE A CA 1
ATOM 653 C C . ILE A 1 80 ? 3.061 -7.339 -6.964 1.00 88.56 80 ILE A C 1
ATOM 655 O O . ILE A 1 80 ? 2.966 -7.734 -8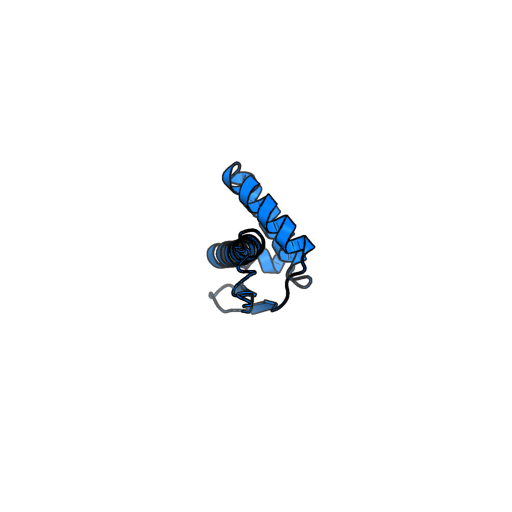.130 1.00 88.56 80 ILE A O 1
ATOM 659 N N . CYS A 1 81 ? 4.211 -6.881 -6.467 1.00 86.69 81 CYS A N 1
ATOM 660 C CA . CYS A 1 81 ? 5.438 -6.811 -7.255 1.00 86.69 81 CYS A CA 1
ATOM 661 C C . CYS A 1 81 ? 5.885 -8.190 -7.756 1.00 86.69 81 CYS A C 1
ATOM 663 O O . CYS A 1 81 ? 6.282 -8.326 -8.911 1.00 86.69 81 CYS A O 1
ATOM 665 N N . ASN A 1 82 ? 5.795 -9.233 -6.928 1.00 85.69 82 ASN A N 1
ATOM 666 C CA . ASN A 1 82 ? 6.148 -10.599 -7.322 1.00 85.69 82 ASN A CA 1
ATOM 667 C C . ASN A 1 82 ? 5.209 -11.135 -8.407 1.00 85.69 82 ASN A C 1
ATOM 669 O O . ASN A 1 82 ? 5.662 -11.798 -9.345 1.00 85.69 82 ASN A O 1
ATOM 673 N N . LYS A 1 83 ? 3.913 -10.805 -8.341 1.00 84.19 83 LYS A N 1
ATOM 674 C CA . LYS A 1 83 ? 2.974 -11.119 -9.422 1.00 84.19 83 LYS A CA 1
ATOM 675 C C . LYS A 1 83 ? 3.351 -10.403 -10.713 1.00 84.19 83 LYS A C 1
ATOM 677 O O . LYS A 1 83 ? 3.399 -11.044 -11.760 1.00 84.19 83 LYS A O 1
ATOM 682 N N . ALA A 1 84 ? 3.636 -9.106 -10.640 1.00 83.62 84 ALA A N 1
ATOM 683 C CA . ALA A 1 84 ? 4.052 -8.322 -11.797 1.00 83.62 84 ALA A CA 1
ATOM 684 C C . ALA A 1 84 ? 5.357 -8.867 -12.409 1.00 83.62 84 ALA A C 1
ATOM 686 O O . ALA A 1 84 ? 5.462 -9.019 -13.625 1.00 83.62 84 ALA A O 1
ATOM 687 N N . GLY A 1 85 ? 6.316 -9.257 -11.565 1.00 80.44 85 GLY A N 1
ATOM 688 C CA . GLY A 1 85 ? 7.576 -9.878 -11.974 1.00 80.44 85 GLY A CA 1
ATOM 689 C C . GLY A 1 85 ? 7.381 -11.244 -12.618 1.00 80.44 85 GLY A C 1
ATOM 690 O O . GLY A 1 85 ? 8.025 -11.535 -13.615 1.00 80.44 85 GLY A O 1
ATOM 691 N N . SER A 1 86 ? 6.439 -12.050 -12.128 1.00 79.56 86 SER A N 1
ATOM 692 C CA . SER A 1 86 ? 6.098 -13.346 -12.735 1.00 79.56 86 SER A CA 1
ATOM 693 C C . SER A 1 86 ? 5.455 -13.202 -14.118 1.00 79.56 86 SER A C 1
ATOM 695 O O . SER A 1 86 ? 5.548 -14.104 -14.942 1.00 79.56 86 SER A O 1
ATOM 697 N N . ILE A 1 87 ? 4.788 -12.074 -14.374 1.00 72.69 87 ILE A N 1
ATOM 698 C CA . ILE A 1 87 ? 4.201 -11.751 -15.678 1.00 72.69 87 ILE A CA 1
ATOM 699 C C . ILE A 1 87 ? 5.285 -11.263 -16.650 1.00 72.69 87 ILE A C 1
ATOM 701 O O . ILE A 1 87 ? 5.291 -11.675 -17.804 1.00 72.69 87 ILE A O 1
ATOM 705 N N . ASN A 1 88 ? 6.208 -10.411 -16.188 1.00 64.62 88 ASN A N 1
ATOM 706 C CA . ASN A 1 88 ? 7.273 -9.838 -17.022 1.00 64.62 88 ASN A CA 1
ATOM 707 C C . ASN A 1 88 ? 8.440 -10.814 -17.266 1.00 64.62 88 ASN A C 1
ATOM 709 O O . ASN A 1 88 ? 9.017 -10.854 -18.345 1.00 64.62 88 ASN A O 1
ATOM 713 N N . GLY A 1 89 ? 8.766 -11.624 -16.260 1.00 54.34 89 GLY A N 1
ATOM 714 C CA . GLY A 1 89 ? 9.722 -12.730 -16.316 1.00 54.34 89 GLY A CA 1
ATOM 715 C C . GLY A 1 89 ? 9.069 -14.060 -16.675 1.00 54.34 89 GLY A C 1
ATOM 716 O O . GLY A 1 89 ? 9.683 -15.107 -16.478 1.00 54.34 89 GLY A O 1
ATOM 717 N N . GLY A 1 90 ? 7.826 -14.026 -17.169 1.00 46.56 90 GLY A N 1
ATOM 718 C CA . GLY A 1 90 ? 7.179 -15.185 -17.750 1.00 46.56 90 GLY A CA 1
ATOM 719 C C . GLY A 1 90 ? 8.055 -15.702 -18.877 1.00 46.56 90 GLY A C 1
ATOM 720 O O . GLY A 1 90 ? 8.074 -15.131 -19.965 1.00 46.56 90 GLY A O 1
ATOM 721 N N . GLU A 1 91 ? 8.784 -16.782 -18.590 1.00 46.03 91 GLU A N 1
ATOM 722 C CA . GLU A 1 91 ? 9.295 -17.689 -19.599 1.00 46.03 91 GLU A CA 1
ATOM 723 C C . GLU A 1 91 ? 8.208 -17.818 -20.665 1.00 46.03 91 GLU A C 1
ATOM 725 O O . GLU A 1 91 ? 7.096 -18.286 -20.398 1.00 46.03 91 GLU A O 1
ATOM 730 N N . THR A 1 92 ? 8.526 -17.389 -21.879 1.00 42.66 92 THR A N 1
ATOM 731 C CA . THR A 1 92 ? 7.857 -17.827 -23.090 1.00 42.66 92 THR A CA 1
ATOM 732 C C . THR A 1 92 ? 7.972 -19.350 -23.160 1.00 42.66 92 THR A C 1
ATOM 734 O O . THR A 1 92 ? 8.785 -19.904 -23.887 1.00 42.66 92 THR A O 1
ATOM 737 N N . LYS A 1 93 ? 7.127 -20.071 -22.419 1.00 44.84 93 LYS A N 1
ATOM 738 C CA . LYS A 1 93 ? 6.809 -21.481 -22.672 1.00 44.84 93 LYS A CA 1
ATOM 739 C C . LYS A 1 93 ? 5.700 -21.553 -23.719 1.00 44.84 93 LYS A C 1
ATOM 741 O O . LYS A 1 93 ? 4.664 -22.164 -23.507 1.00 44.84 93 LYS A O 1
ATOM 746 N N . ASN A 1 94 ? 5.939 -20.907 -24.855 1.00 45.19 94 ASN A N 1
ATOM 747 C CA . ASN A 1 94 ? 5.368 -21.265 -26.149 1.00 45.19 94 ASN A CA 1
ATOM 748 C C . ASN A 1 94 ? 6.611 -21.501 -27.029 1.00 45.19 94 ASN A C 1
ATOM 750 O O . ASN A 1 94 ? 7.400 -20.582 -27.188 1.00 45.19 94 ASN A O 1
ATOM 754 N N . ALA A 1 95 ? 6.926 -22.687 -27.542 1.00 43.34 95 ALA A N 1
ATOM 755 C CA . ALA A 1 95 ? 6.037 -23.710 -28.059 1.00 43.34 95 ALA A CA 1
ATOM 756 C C . ALA A 1 95 ? 6.522 -25.127 -27.709 1.00 43.34 95 ALA A C 1
ATOM 758 O O . ALA A 1 95 ? 7.665 -25.499 -27.968 1.00 43.34 95 ALA A O 1
ATOM 759 N N . LYS A 1 96 ? 5.613 -25.945 -27.175 1.00 48.66 96 LYS A N 1
ATOM 760 C CA . LYS A 1 96 ? 5.719 -27.400 -27.243 1.00 48.66 96 LYS A CA 1
ATOM 761 C C . LYS A 1 96 ? 5.054 -27.837 -28.551 1.00 48.66 96 LYS A C 1
ATOM 763 O O . LYS A 1 96 ? 3.860 -27.615 -28.706 1.00 48.66 96 LYS A O 1
ATOM 768 N N . GLY A 1 97 ? 5.827 -28.470 -29.433 1.00 49.34 97 GLY A N 1
ATOM 769 C CA . GLY A 1 97 ? 5.334 -29.405 -30.447 1.00 49.34 97 GLY A CA 1
ATOM 770 C C . GLY A 1 97 ? 4.801 -28.805 -31.750 1.00 49.34 97 GLY A C 1
ATOM 771 O O . GLY A 1 97 ? 3.626 -28.481 -31.858 1.00 49.34 97 GLY A O 1
ATOM 772 N N . ALA A 1 98 ? 5.652 -28.799 -32.773 1.00 42.38 98 ALA A N 1
ATOM 773 C CA . ALA A 1 98 ? 5.246 -29.098 -34.143 1.00 42.38 98 ALA A CA 1
ATOM 774 C C . ALA A 1 98 ? 6.360 -29.952 -34.766 1.00 42.38 98 ALA A C 1
ATOM 776 O O . ALA A 1 98 ? 7.137 -29.498 -35.598 1.00 42.38 98 ALA A O 1
ATOM 777 N N . GLU A 1 99 ? 6.491 -31.182 -34.266 1.00 52.16 99 GLU A N 1
ATOM 778 C CA . GLU A 1 99 ? 6.993 -32.274 -35.094 1.00 52.16 99 GLU A CA 1
ATOM 779 C C . GLU A 1 99 ? 5.868 -32.577 -36.087 1.00 52.16 99 GLU A C 1
ATOM 781 O O . GLU A 1 99 ? 4.744 -32.889 -35.688 1.00 52.16 99 GLU A O 1
ATOM 786 N N . THR A 1 100 ? 6.129 -32.393 -37.374 1.00 47.69 100 THR A N 1
ATOM 787 C CA . THR A 1 100 ? 5.263 -32.897 -38.438 1.00 47.69 100 THR A CA 1
ATOM 788 C C . THR A 1 100 ? 6.176 -33.469 -39.510 1.00 47.69 100 THR A C 1
ATOM 790 O O . THR A 1 100 ? 6.833 -32.713 -40.216 1.00 47.69 100 THR A O 1
ATOM 793 N N . GLU A 1 101 ? 6.217 -34.804 -39.488 1.00 47.31 101 GLU A N 1
ATOM 794 C CA . GLU A 1 101 ? 6.430 -35.765 -40.587 1.00 47.31 101 GLU A CA 1
ATOM 795 C C . GLU A 1 101 ? 7.730 -35.712 -41.407 1.00 47.31 101 GLU A C 1
ATOM 797 O O . GLU A 1 101 ? 7.970 -34.748 -42.164 1.00 47.31 101 GLU A O 1
#

Foldseek 3Di:
DKQWFFFADPVRHTPDIQIDPDDDLVLLVVLQVLVVVCVPDVPCNPVVLVVSVCNRRVPDDPVRVVRTDPCSSVVSSVVSNVVSCCVVVVPPPPDDDDPDD

pLDDT: mean 79.34, std 13.89, range [42.38, 91.25]